Protein AF-A0A2D4P560-F1 (afdb_monomer_lite)

Structure (mmCIF, N/CA/C/O backbone):
data_AF-A0A2D4P560-F1
#
_entry.id   AF-A0A2D4P560-F1
#
loop_
_atom_site.group_PDB
_atom_site.id
_atom_site.type_symbol
_atom_site.label_atom_id
_atom_site.label_alt_id
_atom_site.label_comp_id
_atom_site.label_asym_id
_atom_site.label_entity_id
_atom_site.label_seq_id
_atom_site.pdbx_PDB_ins_code
_atom_site.Cartn_x
_atom_site.Cartn_y
_atom_site.Cartn_z
_atom_site.occupancy
_atom_site.B_iso_or_equiv
_atom_site.auth_seq_id
_atom_site.auth_comp_id
_atom_site.auth_asym_id
_atom_site.auth_atom_id
_atom_site.pdbx_PDB_model_num
ATOM 1 N N . THR A 1 1 ? 5.731 5.284 -19.553 1.00 76.56 1 THR A N 1
ATOM 2 C CA . THR A 1 1 ? 5.640 4.847 -18.148 1.00 76.56 1 THR A CA 1
ATOM 3 C C . THR A 1 1 ? 4.207 4.980 -17.702 1.00 76.56 1 THR A C 1
ATOM 5 O O . THR A 1 1 ? 3.679 6.077 -17.809 1.00 76.56 1 THR A O 1
ATOM 8 N N . SER A 1 2 ? 3.570 3.894 -17.275 1.00 85.94 2 SER A N 1
ATOM 9 C CA . SER A 1 2 ? 2.229 3.926 -16.680 1.00 85.94 2 SER A CA 1
ATOM 10 C C . SER A 1 2 ? 2.323 3.657 -15.180 1.00 85.94 2 SER A C 1
ATOM 12 O O . SER A 1 2 ? 3.269 3.025 -14.708 1.00 85.94 2 SER A O 1
ATOM 14 N N . LYS A 1 3 ? 1.369 4.187 -14.417 1.00 87.62 3 LYS A N 1
ATOM 15 C CA . LYS A 1 3 ? 1.276 4.008 -12.967 1.00 87.62 3 LYS A CA 1
ATOM 16 C C . LYS A 1 3 ? -0.008 3.255 -12.662 1.00 87.62 3 LYS A C 1
ATOM 18 O O . LYS A 1 3 ? -1.050 3.598 -13.215 1.00 87.62 3 LYS A O 1
ATOM 23 N N . LYS A 1 4 ? 0.076 2.247 -11.801 1.00 88.00 4 LYS A N 1
ATOM 24 C CA . LYS A 1 4 ? -1.078 1.510 -11.284 1.00 88.00 4 LYS A CA 1
ATOM 25 C C . LYS A 1 4 ? -1.031 1.476 -9.763 1.00 88.00 4 LYS A C 1
ATOM 27 O O . LYS A 1 4 ? 0.049 1.494 -9.175 1.00 88.00 4 LYS A O 1
ATOM 32 N N . TRP A 1 5 ? -2.202 1.432 -9.147 1.00 90.19 5 TRP A N 1
ATOM 33 C CA . TRP A 1 5 ? -2.339 1.194 -7.717 1.00 90.19 5 TRP A CA 1
ATOM 34 C C . TRP A 1 5 ? -2.552 -0.294 -7.489 1.00 90.19 5 TRP A C 1
ATOM 36 O O . TRP A 1 5 ? -3.380 -0.903 -8.160 1.00 90.19 5 TRP A O 1
ATOM 46 N N . GLU A 1 6 ? -1.793 -0.864 -6.564 1.00 91.06 6 GLU A N 1
ATOM 47 C CA . GLU A 1 6 ? -1.928 -2.255 -6.149 1.00 91.06 6 GLU A CA 1
ATOM 48 C C . GLU A 1 6 ? -2.198 -2.331 -4.651 1.00 91.06 6 GLU A C 1
ATOM 50 O O . GLU A 1 6 ? -1.708 -1.509 -3.870 1.00 91.06 6 GLU A O 1
ATOM 55 N N . LEU A 1 7 ? -2.987 -3.327 -4.260 1.00 93.06 7 LEU A N 1
ATOM 56 C CA . LEU A 1 7 ? -3.237 -3.656 -2.864 1.00 93.06 7 LEU A CA 1
ATOM 57 C C . LEU A 1 7 ? -2.009 -4.351 -2.282 1.00 93.06 7 LEU A C 1
ATOM 59 O O . LEU A 1 7 ? -1.405 -5.214 -2.922 1.00 93.06 7 LEU A O 1
ATOM 63 N N . THR A 1 8 ? -1.639 -3.978 -1.063 1.00 94.19 8 THR A N 1
ATOM 64 C CA . THR A 1 8 ? -0.631 -4.724 -0.306 1.00 94.19 8 THR A CA 1
ATOM 65 C C . THR A 1 8 ? -1.262 -5.972 0.322 1.00 94.19 8 THR A C 1
ATOM 67 O O . THR A 1 8 ? -2.490 -6.054 0.410 1.00 94.19 8 THR A O 1
ATOM 70 N N . PRO A 1 9 ? -0.462 -6.949 0.794 1.00 92.50 9 PRO A N 1
ATOM 71 C CA . PRO A 1 9 ? -1.000 -8.109 1.508 1.00 92.50 9 PRO A CA 1
ATOM 72 C C . PRO A 1 9 ? -1.888 -7.718 2.701 1.00 92.50 9 PRO A C 1
ATOM 74 O O . PRO A 1 9 ? -2.960 -8.283 2.880 1.00 92.50 9 PRO A O 1
ATOM 77 N N . GLU A 1 10 ? -1.487 -6.687 3.448 1.00 91.25 10 GLU A N 1
ATOM 78 C CA . GLU A 1 10 ? -2.264 -6.112 4.556 1.00 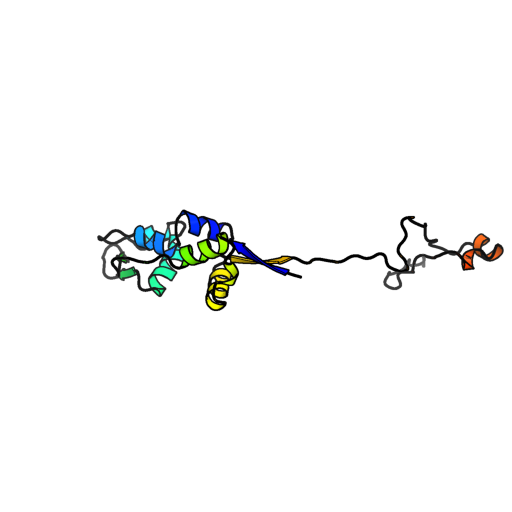91.25 10 GLU A CA 1
ATOM 79 C C . GLU A 1 10 ? -3.569 -5.460 4.064 1.00 91.25 10 GLU A C 1
ATOM 81 O O . GLU A 1 10 ? -4.636 -5.681 4.631 1.00 91.25 10 GLU A O 1
ATOM 86 N N . GLY A 1 11 ? -3.526 -4.708 2.956 1.00 92.38 11 GLY A N 1
ATOM 87 C CA . GLY A 1 11 ? -4.730 -4.147 2.334 1.00 92.38 11 GLY A CA 1
ATOM 88 C C . GLY A 1 11 ? -5.728 -5.222 1.890 1.00 92.38 11 GLY A C 1
ATOM 89 O O . GLY A 1 11 ? -6.935 -5.050 2.055 1.00 92.38 11 GLY A O 1
ATOM 90 N N . GLN A 1 12 ? -5.234 -6.354 1.383 1.00 92.56 12 GLN A N 1
ATOM 91 C CA . GLN A 1 12 ? -6.064 -7.501 1.016 1.00 92.56 12 GLN A CA 1
ATOM 92 C C . GLN A 1 12 ? -6.697 -8.160 2.251 1.00 92.56 12 GLN A C 1
ATOM 94 O O . GLN A 1 12 ? -7.882 -8.487 2.232 1.00 92.56 12 GLN A O 1
ATOM 99 N N . GLU A 1 13 ? -5.946 -8.305 3.344 1.00 92.31 13 GLU A N 1
ATOM 100 C CA . GLU A 1 13 ? -6.466 -8.808 4.620 1.00 92.31 13 GLU A CA 1
ATOM 101 C C . GLU A 1 13 ? -7.601 -7.919 5.152 1.00 92.31 13 GLU A C 1
ATOM 103 O O . GLU A 1 13 ? -8.644 -8.420 5.569 1.00 92.31 13 GLU A O 1
ATOM 108 N N . ILE A 1 14 ? -7.454 -6.593 5.059 1.00 93.25 14 ILE A N 1
ATOM 109 C CA . ILE A 1 14 ? -8.497 -5.638 5.461 1.00 93.25 14 ILE A CA 1
ATOM 110 C C . ILE A 1 14 ? -9.779 -5.793 4.632 1.00 93.25 14 ILE A C 1
ATOM 112 O O . ILE A 1 14 ? -10.876 -5.641 5.168 1.00 93.25 14 ILE A O 1
ATOM 116 N N . ILE A 1 15 ? -9.682 -6.137 3.347 1.00 92.62 15 ILE A N 1
ATOM 117 C CA . ILE A 1 15 ? -10.867 -6.400 2.516 1.00 92.62 15 ILE A CA 1
ATOM 118 C C . ILE A 1 15 ? -11.654 -7.613 3.037 1.00 92.62 15 ILE A C 1
ATOM 120 O O . ILE A 1 15 ? -12.891 -7.584 3.052 1.00 92.62 15 ILE A O 1
ATOM 124 N N . HIS A 1 16 ? -10.959 -8.662 3.479 1.00 89.19 16 HIS A N 1
ATOM 125 C CA . HIS A 1 16 ? -11.583 -9.897 3.953 1.00 89.19 16 HIS A CA 1
ATOM 126 C C . HIS A 1 16 ? -12.088 -9.791 5.396 1.00 89.19 16 HIS A C 1
ATOM 128 O O . HIS A 1 16 ? -13.245 -10.112 5.662 1.00 89.19 16 HIS A O 1
ATOM 134 N N . GLU A 1 17 ? -11.249 -9.308 6.307 1.00 89.31 17 GLU A N 1
ATOM 135 C CA . GLU A 1 17 ? -11.494 -9.338 7.754 1.00 89.31 17 GLU A CA 1
ATOM 136 C C . GLU A 1 17 ? -11.930 -7.979 8.340 1.00 89.31 17 GLU A C 1
ATOM 138 O O . GLU A 1 17 ? -12.264 -7.886 9.520 1.00 89.31 17 GLU A O 1
ATOM 143 N N . GLY A 1 18 ? -11.944 -6.910 7.538 1.00 90.88 18 GLY A N 1
ATOM 144 C CA . GLY A 1 18 ? -12.241 -5.541 7.979 1.00 90.88 18 GLY A CA 1
ATOM 145 C C . GLY A 1 18 ? -11.001 -4.765 8.425 1.00 90.88 18 GLY A C 1
ATOM 146 O O . GLY A 1 18 ? -9.917 -5.331 8.589 1.00 90.88 18 GLY A O 1
ATOM 147 N N . SER A 1 19 ? -11.133 -3.452 8.603 1.00 92.38 19 SER A N 1
ATOM 148 C CA . SER A 1 19 ? -10.025 -2.591 9.034 1.00 92.38 19 SER A CA 1
ATOM 149 C C . SER A 1 19 ? -9.651 -2.810 10.497 1.00 92.38 19 SER A C 1
ATOM 151 O O . SER A 1 19 ? -10.482 -3.187 11.324 1.00 92.38 19 SER A O 1
ATOM 153 N N . HIS A 1 20 ? -8.384 -2.562 10.838 1.00 91.69 20 HIS A N 1
ATOM 154 C CA . HIS A 1 20 ? -7.868 -2.779 12.191 1.00 91.69 20 HIS A CA 1
ATOM 155 C C . HIS A 1 20 ? -8.659 -2.000 13.252 1.00 91.69 20 HIS A C 1
ATOM 157 O O . HIS A 1 20 ? -8.920 -2.530 14.328 1.00 91.69 20 HIS A O 1
ATOM 163 N N . GLU A 1 21 ? -9.079 -0.768 12.951 1.00 91.06 21 GLU A N 1
ATOM 164 C CA . GLU A 1 21 ? -9.925 0.044 13.829 1.00 91.06 21 GLU A CA 1
ATOM 165 C C . GLU A 1 21 ? -11.312 -0.569 14.074 1.00 91.06 21 GLU A C 1
ATOM 167 O O . GLU A 1 21 ? -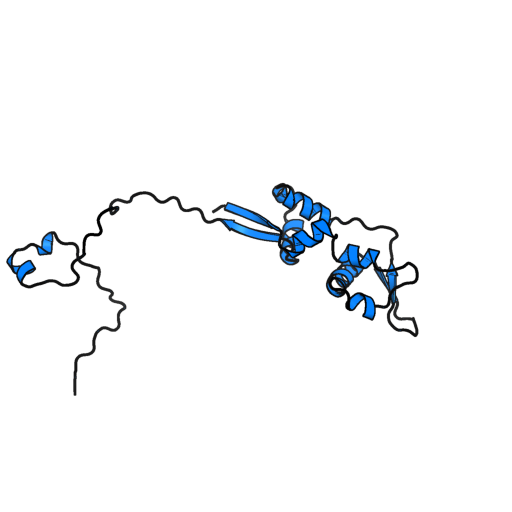11.786 -0.551 15.209 1.00 91.06 21 GLU A O 1
ATOM 172 N N . VAL A 1 22 ? -11.938 -1.155 13.049 1.00 91.94 22 VAL A N 1
ATOM 173 C CA . VAL A 1 22 ? -13.249 -1.812 13.172 1.00 91.94 22 VAL A CA 1
ATOM 174 C C . VAL A 1 22 ? -13.124 -3.161 13.877 1.00 91.94 22 VAL A C 1
ATOM 176 O O . VAL A 1 22 ? -13.943 -3.474 14.738 1.00 91.94 22 VAL A O 1
ATOM 179 N N . ARG A 1 23 ? -12.068 -3.936 13.595 1.00 91.19 23 ARG A N 1
ATOM 180 C CA . ARG A 1 23 ? -11.780 -5.182 14.327 1.00 91.19 23 ARG A CA 1
ATOM 181 C C . ARG A 1 23 ? -11.586 -4.915 15.818 1.00 91.19 23 ARG A C 1
ATOM 183 O O . ARG A 1 23 ? -12.167 -5.612 16.643 1.00 91.19 23 ARG A O 1
ATOM 190 N N . VAL A 1 24 ? -10.822 -3.875 16.159 1.00 91.44 24 VAL A N 1
ATOM 191 C CA . VAL A 1 24 ? -10.642 -3.434 17.548 1.00 91.44 24 VAL A CA 1
ATOM 192 C C . VAL A 1 24 ? -11.970 -3.001 18.164 1.00 91.44 24 VAL A C 1
ATOM 194 O O . VAL A 1 24 ? -12.294 -3.454 19.257 1.00 91.44 24 VAL A O 1
ATOM 197 N N . PHE A 1 25 ? -12.763 -2.184 17.472 1.0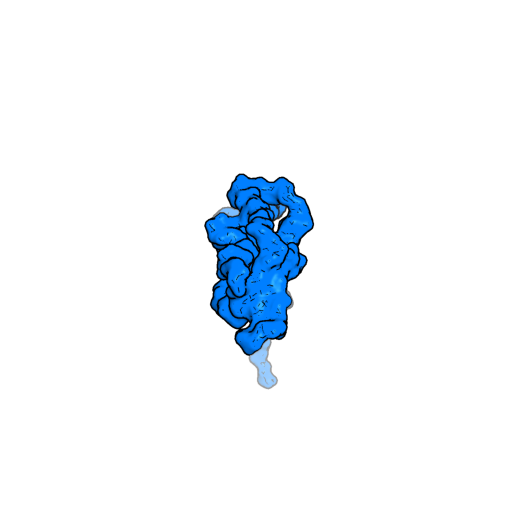0 91.44 25 PHE A N 1
ATOM 198 C CA . PHE A 1 25 ? -14.066 -1.743 17.971 1.00 91.44 25 PHE A CA 1
ATOM 199 C C . PHE A 1 25 ? -15.003 -2.924 18.281 1.00 91.44 25 PHE A C 1
ATOM 201 O O . PHE A 1 25 ? -15.527 -3.013 19.388 1.00 91.44 25 PHE A O 1
ATOM 208 N N . ASN A 1 26 ? -15.122 -3.881 17.356 1.00 89.94 26 ASN A N 1
ATOM 209 C CA . ASN A 1 26 ? -15.964 -5.070 17.517 1.00 89.94 26 ASN A CA 1
ATOM 210 C C . ASN A 1 26 ? -15.458 -6.037 18.601 1.00 89.94 26 ASN A C 1
ATOM 212 O O . ASN A 1 26 ? -16.236 -6.829 19.123 1.00 89.94 26 ASN A O 1
ATOM 216 N N . SER A 1 27 ? -14.163 -5.995 18.932 1.00 88.94 27 SER A N 1
ATOM 217 C CA . SER A 1 27 ? -13.577 -6.837 19.983 1.00 88.94 27 SER A CA 1
ATOM 218 C C . SER A 1 27 ? -13.849 -6.339 21.406 1.00 88.94 27 SER A C 1
ATOM 220 O O . SER A 1 27 ? -13.649 -7.089 22.358 1.00 88.94 27 SER A O 1
ATOM 222 N N . ILE A 1 28 ? -14.288 -5.086 21.571 1.00 89.12 28 ILE A N 1
ATOM 223 C CA . ILE A 1 28 ? -14.544 -4.490 22.886 1.00 89.12 28 ILE A CA 1
ATOM 224 C C . ILE A 1 28 ? -15.978 -4.840 23.310 1.00 89.12 28 ILE A C 1
ATOM 226 O O . ILE A 1 28 ? -16.908 -4.426 22.624 1.00 89.12 28 ILE A O 1
ATOM 230 N N . PRO A 1 29 ? -16.203 -5.559 24.421 1.00 88.25 29 PRO A N 1
ATOM 231 C CA . PRO A 1 29 ? -17.545 -5.816 24.931 1.00 88.25 29 PRO A CA 1
ATOM 232 C C . PRO A 1 29 ? -18.141 -4.558 25.579 1.00 88.25 29 PRO A C 1
ATOM 234 O O . PRO A 1 29 ? -17.426 -3.620 25.938 1.00 88.25 29 PRO A O 1
ATOM 237 N N . SER A 1 30 ? -19.459 -4.551 25.794 1.00 81.62 30 SER A N 1
ATOM 238 C CA . SER A 1 30 ? -20.164 -3.445 26.466 1.00 81.62 30 SER A CA 1
ATOM 239 C C . SER A 1 30 ? -19.658 -3.187 27.893 1.00 81.62 30 SER A C 1
ATOM 241 O O . SER A 1 30 ? -19.717 -2.059 28.373 1.00 81.62 30 SER A O 1
ATOM 243 N N . GLU A 1 31 ? -19.126 -4.220 28.549 1.00 83.44 31 GLU A N 1
ATOM 244 C CA . GLU A 1 31 ? -18.535 -4.170 29.895 1.00 83.44 31 GLU A CA 1
ATOM 245 C C . GLU A 1 31 ? -17.141 -3.513 29.924 1.00 83.44 31 GLU A C 1
ATOM 247 O O . GLU A 1 31 ? -16.619 -3.205 30.994 1.00 83.44 31 GLU A O 1
ATOM 252 N N . GLY A 1 32 ? -16.557 -3.251 28.751 1.00 84.38 32 GLY A N 1
ATOM 253 C CA . GLY A 1 32 ? -15.213 -2.709 28.589 1.00 84.38 32 GLY A CA 1
ATOM 254 C C . GLY A 1 32 ? -14.124 -3.783 28.547 1.00 84.38 32 GLY A C 1
ATOM 255 O O . GLY A 1 32 ? -14.291 -4.900 29.027 1.00 84.38 32 GLY A O 1
ATOM 256 N N . LEU A 1 33 ? -12.985 -3.437 27.943 1.00 89.38 33 LEU A N 1
ATOM 257 C CA . LEU A 1 33 ? -11.825 -4.322 27.777 1.00 89.38 33 LEU A CA 1
ATOM 258 C C . LEU A 1 33 ? -10.575 -3.685 28.384 1.00 89.38 33 LEU A C 1
ATOM 260 O O . LEU A 1 33 ? -10.385 -2.472 28.260 1.00 89.38 33 LEU A O 1
ATOM 264 N N . LEU A 1 34 ? -9.684 -4.469 28.996 1.00 90.88 34 LEU A N 1
ATOM 265 C CA . LEU A 1 34 ? -8.400 -3.930 29.445 1.00 90.88 34 LEU A CA 1
ATOM 266 C C . LEU A 1 34 ? -7.550 -3.479 28.251 1.00 90.88 34 LEU A C 1
ATOM 268 O O . LEU A 1 34 ? -7.404 -4.183 27.249 1.00 90.88 34 LEU A O 1
ATOM 272 N N . GLN A 1 35 ? -6.899 -2.321 28.390 1.00 88.88 35 GLN A N 1
ATOM 273 C CA . GLN A 1 35 ? -5.986 -1.816 27.366 1.00 88.88 35 GLN A CA 1
ATOM 274 C C . GLN A 1 35 ? -4.836 -2.795 27.094 1.00 88.88 35 GLN A C 1
ATOM 276 O O . GLN A 1 35 ? -4.422 -2.945 25.948 1.00 88.88 35 GLN A O 1
ATOM 281 N N . SER A 1 36 ? -4.313 -3.461 28.124 1.00 88.69 36 SER A N 1
ATOM 282 C CA . SER A 1 36 ? -3.234 -4.444 27.983 1.00 88.69 36 SER A CA 1
ATOM 283 C C . SER A 1 36 ? -3.638 -5.618 27.093 1.00 88.69 36 SER A C 1
ATOM 285 O O . SER A 1 36 ? -2.862 -5.989 26.217 1.00 88.69 36 SER A O 1
ATOM 287 N N . GLU A 1 37 ? -4.843 -6.157 27.273 1.00 88.81 37 GLU A N 1
ATOM 288 C CA . GLU A 1 37 ? -5.373 -7.280 26.491 1.00 88.81 37 GLU A CA 1
ATOM 289 C C . GLU A 1 37 ? -5.598 -6.882 25.035 1.00 88.81 37 GLU A C 1
ATOM 291 O O . GLU A 1 37 ? -5.137 -7.571 24.124 1.00 88.81 37 GLU A O 1
ATOM 296 N N . LEU A 1 38 ? -6.202 -5.711 24.807 1.00 87.94 38 LEU A N 1
ATOM 297 C CA . LEU A 1 38 ? -6.398 -5.191 23.457 1.00 87.94 38 LEU A CA 1
ATOM 298 C C . LEU A 1 38 ? -5.062 -5.024 22.718 1.00 87.94 38 LEU A C 1
ATOM 300 O O . LEU A 1 38 ? -4.963 -5.332 21.534 1.00 87.94 38 LEU A O 1
ATOM 304 N N . MET A 1 39 ? -4.015 -4.564 23.408 1.00 88.19 39 MET A N 1
ATOM 305 C CA . MET A 1 39 ? -2.689 -4.329 22.822 1.00 88.19 39 MET A CA 1
ATOM 306 C C . MET A 1 39 ? -1.925 -5.608 22.456 1.00 88.19 39 MET A C 1
ATOM 308 O O . MET A 1 39 ? -0.947 -5.511 21.710 1.00 88.19 39 MET A O 1
ATOM 312 N N . GLN A 1 40 ? -2.341 -6.774 22.966 1.00 88.44 40 GLN A N 1
ATOM 313 C CA . GLN A 1 40 ? -1.782 -8.076 22.581 1.00 88.44 40 GLN A CA 1
ATOM 314 C C . GLN A 1 40 ? -2.368 -8.603 21.268 1.00 88.44 40 GLN A C 1
ATOM 316 O O . GLN A 1 40 ? -1.770 -9.476 20.640 1.00 88.44 40 GLN A O 1
ATOM 321 N N . LEU A 1 41 ? -3.516 -8.077 20.824 1.00 85.81 41 LEU A N 1
ATOM 322 C CA . LEU A 1 41 ? -4.102 -8.479 19.551 1.00 85.81 41 LEU A CA 1
ATOM 323 C C . LEU A 1 41 ? -3.202 -8.043 18.380 1.00 85.81 41 LEU A C 1
ATOM 325 O O . LEU A 1 41 ? -2.640 -6.942 18.424 1.00 85.81 41 LEU A O 1
ATOM 329 N N . PRO A 1 42 ? -3.119 -8.831 17.288 1.00 82.38 42 PRO A N 1
ATOM 330 C CA . PRO A 1 42 ? -2.287 -8.505 16.124 1.00 82.38 42 PRO A CA 1
ATOM 331 C C . PRO A 1 42 ? -2.572 -7.108 15.553 1.00 82.38 42 PRO A C 1
ATOM 333 O O . PRO A 1 42 ? -1.661 -6.358 15.214 1.00 82.38 42 PRO A O 1
ATOM 336 N N . SER A 1 43 ? -3.852 -6.728 15.516 1.00 84.25 43 SER A N 1
ATOM 337 C CA . SER A 1 43 ? -4.332 -5.416 15.063 1.00 84.25 43 SER A CA 1
ATOM 338 C C . SER A 1 43 ? -4.490 -4.387 16.188 1.00 84.25 43 SER A C 1
ATOM 340 O O . SER A 1 43 ? -4.882 -3.250 15.930 1.00 84.25 43 SER A O 1
ATOM 342 N N . GLY A 1 44 ? -4.207 -4.764 17.435 1.00 86.31 44 GLY A N 1
ATOM 343 C CA . GLY A 1 44 ? -4.558 -4.011 18.635 1.00 86.31 44 GLY A CA 1
ATOM 344 C C . GLY A 1 44 ? -3.921 -2.632 18.699 1.00 86.31 44 GLY A C 1
ATOM 345 O O . GLY A 1 44 ? -4.613 -1.629 18.838 1.00 86.31 44 GLY A O 1
ATOM 346 N N . LYS A 1 45 ? -2.597 -2.559 18.524 1.00 88.25 45 LYS A N 1
ATOM 347 C CA . LYS A 1 45 ? -1.852 -1.289 18.591 1.00 88.25 45 LYS A CA 1
ATOM 348 C C . LYS A 1 45 ? -2.280 -0.306 17.502 1.00 88.25 45 LYS A C 1
ATOM 350 O O . LYS A 1 45 ? -2.554 0.857 17.792 1.00 88.25 45 LYS A O 1
ATOM 355 N N . VAL A 1 46 ? -2.343 -0.779 16.257 1.00 89.19 46 VAL A N 1
ATOM 356 C CA . VAL A 1 46 ? -2.673 0.052 15.088 1.00 89.19 46 VAL A CA 1
ATOM 357 C C . VAL A 1 46 ? -4.141 0.478 15.134 1.00 89.19 46 VAL A C 1
ATOM 359 O O . VAL A 1 46 ? -4.448 1.667 15.010 1.00 89.19 46 VAL A O 1
ATOM 362 N N . GLY A 1 47 ? -5.040 -0.477 15.381 1.00 90.31 47 GLY A N 1
ATOM 363 C CA . GLY A 1 47 ? -6.477 -0.244 15.467 1.00 90.31 47 GLY A CA 1
ATOM 364 C C . GLY A 1 47 ? -6.858 0.659 16.637 1.00 90.31 47 GLY A C 1
ATOM 365 O O . GLY A 1 47 ? -7.656 1.572 16.448 1.00 90.31 47 GLY A O 1
ATOM 366 N N . PHE A 1 48 ? -6.232 0.503 17.810 1.00 91.69 48 PHE A N 1
ATOM 367 C CA . PHE A 1 48 ? -6.486 1.356 18.976 1.00 91.69 48 PHE A CA 1
ATOM 368 C C . PHE A 1 48 ? -6.177 2.828 18.696 1.00 91.69 48 PHE A C 1
ATOM 370 O O . PHE A 1 48 ? -7.016 3.695 18.94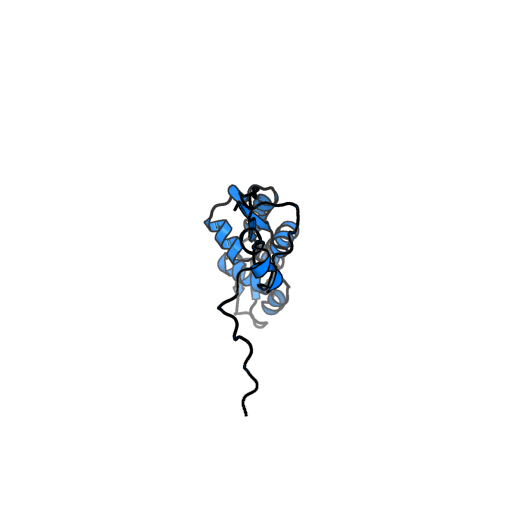3 1.00 91.69 48 PHE A O 1
ATOM 377 N N . SER A 1 49 ? -4.995 3.134 18.148 1.00 90.81 49 SER A N 1
ATOM 378 C CA . SER A 1 49 ? -4.615 4.519 17.849 1.00 90.81 49 SER A CA 1
ATOM 379 C C . SER A 1 49 ? -5.584 5.182 16.869 1.00 90.81 49 SER A C 1
ATOM 381 O O . SER A 1 49 ? -5.919 6.363 17.024 1.00 90.81 49 SER A O 1
ATOM 383 N N . LYS A 1 50 ? -6.066 4.433 15.870 1.00 90.69 50 LYS A N 1
ATOM 384 C CA . LYS A 1 50 ? -6.981 4.970 14.862 1.00 90.69 50 LYS A CA 1
ATOM 385 C C . LYS A 1 50 ? -8.421 5.064 15.369 1.00 90.69 50 LYS A C 1
ATOM 387 O O . LYS A 1 50 ? -9.047 6.101 15.162 1.00 90.69 50 LYS A O 1
ATOM 392 N N . ALA A 1 51 ? -8.905 4.073 16.113 1.00 91.56 51 ALA A N 1
ATOM 393 C CA . ALA A 1 51 ? -10.214 4.113 16.763 1.00 91.56 51 ALA A CA 1
ATOM 394 C C . ALA A 1 51 ? -10.312 5.264 17.784 1.00 91.56 51 ALA A C 1
ATOM 396 O O . ALA A 1 51 ? -11.321 5.968 17.814 1.00 91.56 51 ALA A O 1
ATOM 397 N N . MET A 1 52 ? -9.246 5.533 18.551 1.00 91.75 52 MET A N 1
ATOM 398 C CA . MET A 1 52 ? -9.159 6.714 19.427 1.00 91.75 52 MET A CA 1
ATOM 399 C C . MET A 1 52 ? -9.202 8.023 18.626 1.00 91.75 52 MET A C 1
ATOM 401 O O . MET A 1 52 ? -9.942 8.939 18.979 1.00 91.75 52 MET A O 1
ATOM 405 N N . SER A 1 53 ? -8.444 8.112 17.525 1.00 90.38 53 SER A N 1
ATOM 406 C CA . SER A 1 53 ? -8.418 9.305 16.658 1.00 90.38 53 SER A CA 1
ATOM 407 C C . SER A 1 53 ? -9.780 9.591 16.016 1.00 90.38 53 SER A C 1
ATOM 409 O O . SER A 1 53 ? -10.164 10.749 15.868 1.00 90.38 53 SER A O 1
ATOM 411 N N . ASN A 1 54 ? -10.523 8.534 15.678 1.00 90.12 54 ASN A N 1
ATOM 412 C CA . ASN A 1 54 ? -11.873 8.612 15.126 1.00 90.12 54 ASN A CA 1
ATOM 413 C C . ASN A 1 54 ? -12.960 8.786 16.206 1.00 90.12 54 ASN A C 1
ATOM 415 O O . ASN A 1 54 ? -14.135 8.894 15.866 1.00 90.12 54 ASN A O 1
ATOM 419 N N . LYS A 1 55 ? -12.585 8.827 17.495 1.00 91.88 55 LYS A N 1
ATOM 420 C CA . LYS A 1 55 ? -13.495 8.915 18.654 1.00 91.88 55 LYS A CA 1
ATOM 421 C C . LYS A 1 55 ? -14.507 7.763 18.743 1.00 91.88 55 LYS A C 1
ATOM 423 O O . LYS A 1 55 ? -15.607 7.948 19.251 1.00 91.88 55 LYS A O 1
ATOM 428 N N . TRP A 1 56 ? -14.142 6.579 18.257 1.00 93.06 56 TRP A N 1
ATOM 429 C CA . TRP A 1 56 ? -14.993 5.384 18.330 1.00 93.06 56 TRP A CA 1
ATOM 430 C C . TRP A 1 56 ? -14.898 4.678 19.680 1.00 93.06 56 TRP A C 1
ATOM 432 O O . TRP A 1 56 ? -15.825 3.987 20.092 1.00 93.06 56 TRP A O 1
ATOM 442 N N . ILE A 1 57 ? -13.777 4.863 20.374 1.00 92.12 57 ILE A N 1
ATOM 443 C CA . ILE A 1 57 ? -13.499 4.258 21.674 1.00 92.12 57 ILE A CA 1
ATOM 444 C C . ILE A 1 57 ? -13.069 5.329 22.677 1.00 92.12 57 ILE A C 1
ATOM 446 O O . ILE A 1 57 ? -12.507 6.363 22.306 1.00 92.12 57 ILE A O 1
ATOM 450 N N . ARG A 1 58 ? -13.334 5.070 23.955 1.00 91.56 58 ARG A N 1
ATOM 451 C CA . ARG A 1 58 ? -12.954 5.895 25.104 1.00 91.56 58 ARG A CA 1
ATOM 452 C C . ARG A 1 58 ? -12.036 5.089 26.010 1.00 91.56 58 ARG A C 1
ATOM 454 O O . ARG A 1 58 ? -12.333 3.944 26.322 1.00 91.56 58 ARG A O 1
ATOM 461 N N . LEU A 1 59 ? -10.966 5.720 26.484 1.00 90.56 59 LEU A N 1
ATOM 462 C CA . LEU A 1 59 ? -10.109 5.172 27.530 1.00 90.56 59 LEU A CA 1
ATOM 463 C C . LEU A 1 59 ? -10.535 5.736 28.888 1.00 90.56 59 LEU A C 1
ATOM 465 O O . LEU A 1 59 ? -10.531 6.954 29.075 1.00 90.56 59 LEU A O 1
ATOM 469 N N . ASP A 1 60 ? -10.854 4.857 29.826 1.00 89.31 60 ASP A N 1
ATOM 470 C CA . ASP A 1 60 ? -11.040 5.176 31.233 1.00 89.31 60 ASP A CA 1
ATOM 471 C C . ASP A 1 60 ? -9.819 4.723 32.040 1.00 89.31 60 ASP A C 1
ATOM 473 O O . ASP A 1 60 ? -9.341 3.600 31.896 1.00 89.31 60 ASP A O 1
ATOM 477 N N . LYS A 1 61 ? -9.277 5.619 32.864 1.00 87.19 61 LYS A N 1
ATOM 478 C CA . LYS A 1 61 ? -8.095 5.358 33.704 1.00 87.19 61 LYS A CA 1
ATOM 479 C C . LYS A 1 61 ? -8.455 5.243 35.185 1.00 87.19 61 LYS A C 1
ATOM 481 O O . LYS A 1 61 ? -7.551 5.121 36.005 1.00 87.19 61 LYS A O 1
ATOM 486 N N . SER A 1 62 ? -9.740 5.332 35.525 1.00 76.31 62 SER A N 1
ATOM 487 C CA . SER A 1 62 ? -10.219 5.393 36.906 1.00 76.31 62 SER A CA 1
ATOM 488 C C . SER A 1 62 ? -10.489 4.022 37.535 1.00 76.31 62 SER A C 1
ATOM 490 O O . SER A 1 62 ? -10.795 3.967 38.722 1.00 76.31 62 SER A O 1
ATOM 492 N N . SER A 1 63 ? -10.365 2.927 36.780 1.00 73.88 63 SER A N 1
ATOM 493 C CA . SER A 1 63 ? -10.577 1.566 37.287 1.00 73.88 63 SER A CA 1
ATOM 494 C C . SER A 1 63 ? -9.368 1.035 38.068 1.00 73.88 63 SER A C 1
ATOM 496 O O . SER A 1 63 ? -8.229 1.145 37.615 1.00 73.88 63 SER A O 1
ATOM 498 N N . GLU A 1 64 ? -9.619 0.378 39.208 1.00 72.12 64 GLU A N 1
ATOM 499 C CA . GLU A 1 64 ? -8.585 -0.266 40.045 1.00 72.12 64 GLU A CA 1
ATOM 500 C C . GLU A 1 64 ? -7.788 -1.348 39.294 1.00 72.12 64 GLU A C 1
ATOM 502 O O . GLU A 1 64 ? -6.606 -1.544 39.563 1.00 72.12 64 GLU A O 1
ATOM 507 N N . ASN A 1 65 ? -8.402 -1.995 38.297 1.00 74.75 65 ASN A N 1
ATOM 508 C CA . ASN A 1 65 ? -7.782 -3.041 37.475 1.00 74.75 65 ASN A CA 1
ATOM 509 C C . ASN A 1 65 ? -6.925 -2.499 36.308 1.00 74.75 65 ASN A C 1
ATOM 511 O O . ASN A 1 65 ? -6.460 -3.273 35.471 1.00 74.75 65 ASN A O 1
ATOM 515 N N . GLY A 1 66 ? -6.699 -1.182 36.241 1.00 82.25 66 GLY A N 1
ATOM 516 C CA . GLY A 1 66 ? -5.921 -0.519 35.192 1.00 82.25 66 GLY A CA 1
ATOM 517 C C . GLY A 1 66 ? -6.778 0.110 34.083 1.00 82.25 66 GLY A C 1
ATOM 518 O O . GLY A 1 66 ? -8.006 0.103 34.162 1.00 82.25 66 GLY A O 1
ATOM 519 N N . PRO A 1 67 ? -6.149 0.701 33.045 1.00 88.88 67 PRO A N 1
ATOM 520 C CA . PRO A 1 67 ? -6.868 1.435 32.007 1.00 88.88 67 PRO A CA 1
ATOM 521 C C . PRO A 1 67 ? -7.810 0.525 31.206 1.00 88.88 67 PRO A C 1
ATOM 523 O O . PRO A 1 67 ? -7.364 -0.438 30.575 1.00 88.88 67 PRO A O 1
ATOM 526 N N . GLN A 1 68 ? -9.100 0.857 31.198 1.00 90.00 68 GLN A N 1
ATOM 527 C CA . GLN A 1 68 ? -10.142 0.137 30.468 1.00 90.00 68 GLN A CA 1
ATOM 528 C C . GLN A 1 68 ? -10.624 0.937 29.262 1.00 90.00 68 GLN A C 1
ATOM 530 O O . GLN A 1 68 ? -10.645 2.166 29.264 1.00 90.00 68 GLN A O 1
ATOM 535 N N . ILE A 1 69 ? -11.006 0.231 28.208 1.00 91.19 69 ILE A N 1
ATOM 536 C CA . ILE A 1 69 ? -11.469 0.801 26.953 1.00 91.19 69 ILE A CA 1
ATOM 537 C C . ILE A 1 69 ? -12.940 0.453 26.788 1.00 91.19 69 ILE A C 1
ATOM 539 O O . ILE A 1 69 ? -13.320 -0.709 26.898 1.00 91.19 69 ILE A O 1
ATOM 543 N N . PHE A 1 70 ? -13.741 1.462 26.474 1.00 90.94 70 PHE A N 1
ATOM 544 C CA . PHE A 1 70 ? -15.170 1.344 26.222 1.00 90.94 70 PHE A CA 1
ATOM 545 C C . PHE A 1 70 ? -15.493 1.825 24.811 1.00 90.94 70 PHE A C 1
ATOM 547 O O . PHE A 1 70 ? -14.808 2.698 24.267 1.00 90.94 70 PHE A O 1
ATOM 554 N N . GLN A 1 71 ? -16.556 1.286 24.222 1.00 92.50 71 GLN A N 1
ATOM 555 C CA . GLN A 1 71 ? -17.110 1.830 22.986 1.00 92.50 71 GLN A CA 1
ATOM 556 C C . GLN A 1 71 ? -17.755 3.194 23.274 1.00 92.50 71 GLN A C 1
ATOM 558 O O . GLN A 1 71 ? -18.476 3.355 24.256 1.00 92.50 71 GLN A O 1
ATOM 563 N N . ALA A 1 72 ? -17.470 4.192 22.438 1.00 90.81 72 ALA A N 1
ATOM 564 C CA . ALA A 1 72 ? -18.045 5.536 22.554 1.00 90.81 72 ALA A CA 1
ATOM 565 C C . ALA A 1 72 ? -19.240 5.757 21.609 1.00 90.81 72 ALA A C 1
ATOM 567 O O . ALA A 1 72 ? -19.957 6.746 21.746 1.00 90.81 72 ALA A O 1
ATOM 568 N N . VAL A 1 73 ? -19.430 4.857 20.644 1.00 91.38 73 VAL A N 1
ATOM 569 C CA . VAL A 1 73 ? -20.489 4.882 19.629 1.00 91.38 73 VAL A CA 1
ATOM 570 C C . VAL A 1 73 ? -21.124 3.497 19.531 1.00 91.38 73 VAL A C 1
ATOM 572 O O . VAL A 1 73 ? -20.479 2.517 19.881 1.00 91.38 73 VAL A O 1
ATOM 575 N N . GLU A 1 74 ? -22.367 3.408 19.055 1.00 85.56 74 GLU A N 1
ATOM 576 C CA . GLU A 1 74 ? -23.090 2.129 18.919 1.00 85.56 74 GLU A CA 1
ATOM 577 C C . GLU A 1 74 ? -22.726 1.366 17.639 1.00 85.56 74 GLU A C 1
ATOM 579 O O . GLU A 1 74 ? -22.754 0.139 17.605 1.00 85.56 74 GLU A O 1
ATOM 584 N N . SER A 1 75 ? -22.394 2.085 16.565 1.00 87.31 75 SER A N 1
ATOM 585 C CA . SER A 1 75 ? -22.024 1.488 15.283 1.00 87.31 75 SER A CA 1
ATOM 586 C C . SER A 1 75 ? -20.971 2.324 14.562 1.00 87.31 75 SER A C 1
ATOM 588 O O . SER A 1 75 ? -20.893 3.545 14.721 1.00 87.31 75 SER A O 1
ATOM 590 N N . VAL A 1 76 ? -20.142 1.645 13.770 1.00 91.00 76 VAL A N 1
ATOM 591 C CA . VAL A 1 76 ? -19.080 2.246 12.958 1.00 91.00 76 VAL A CA 1
ATOM 592 C C . VAL A 1 76 ? -19.186 1.740 11.525 1.00 91.00 76 VAL A C 1
ATOM 594 O O . VAL A 1 76 ? -19.542 0.586 11.291 1.00 91.00 76 VAL A O 1
ATOM 597 N N . GLN A 1 77 ? -18.855 2.598 10.561 1.00 89.94 77 GLN A N 1
ATOM 598 C CA . GLN A 1 77 ? -18.795 2.226 9.150 1.00 89.94 77 GLN A CA 1
ATOM 599 C C . GLN A 1 77 ? -17.340 2.047 8.706 1.00 89.94 77 GLN A C 1
ATOM 601 O O . GLN A 1 77 ? -16.503 2.936 8.897 1.00 89.94 77 GLN A O 1
ATOM 606 N N . ASP A 1 78 ? -17.041 0.909 8.076 1.00 91.56 78 ASP A N 1
ATOM 607 C CA . ASP A 1 78 ? -15.696 0.568 7.602 1.00 91.56 78 ASP A CA 1
ATOM 608 C C . ASP A 1 78 ? -15.371 1.217 6.247 1.00 91.56 78 ASP A C 1
ATOM 610 O O . ASP A 1 78 ? -15.218 0.561 5.214 1.00 91.56 78 ASP A O 1
ATOM 614 N N . THR A 1 79 ? -15.243 2.542 6.257 1.00 90.88 79 THR A N 1
ATOM 615 C CA . THR A 1 79 ? -14.925 3.328 5.052 1.00 90.88 79 THR A CA 1
ATOM 616 C C . THR A 1 79 ? -13.576 2.949 4.428 1.00 90.88 79 THR A C 1
ATOM 618 O O . THR A 1 79 ? -13.385 3.101 3.223 1.00 90.88 79 THR A O 1
ATOM 621 N N . VAL A 1 80 ? -12.624 2.440 5.221 1.00 92.00 80 VAL A N 1
ATOM 622 C CA . VAL A 1 80 ? -11.310 1.999 4.726 1.00 92.00 80 VAL A CA 1
ATOM 6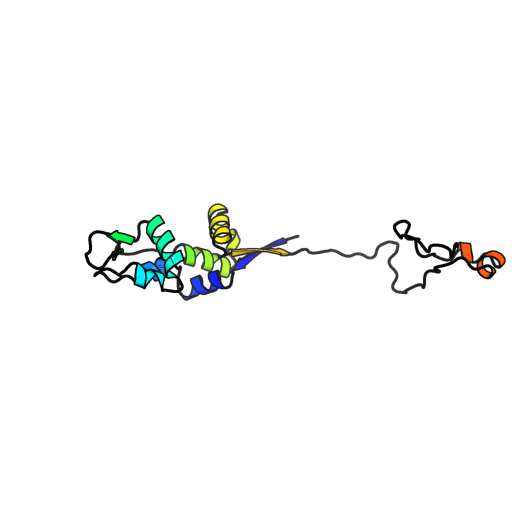23 C C . VAL A 1 80 ? -11.475 0.756 3.861 1.00 92.00 80 VAL A C 1
ATOM 625 O O . VAL A 1 80 ? -10.955 0.714 2.745 1.00 92.00 80 VAL A O 1
ATOM 628 N N . ARG A 1 81 ? -12.234 -0.232 4.343 1.00 92.81 81 ARG A N 1
ATOM 629 C CA . ARG A 1 81 ? -12.542 -1.450 3.591 1.00 92.81 81 ARG A CA 1
ATOM 630 C C . ARG A 1 81 ? -13.295 -1.149 2.299 1.00 92.81 81 ARG A C 1
ATOM 632 O O . ARG A 1 81 ? -12.925 -1.683 1.258 1.00 92.81 81 ARG A O 1
ATOM 639 N N . GLU A 1 82 ? -14.300 -0.276 2.346 1.00 92.25 82 GLU A N 1
ATOM 640 C CA . GLU A 1 82 ? -15.064 0.139 1.159 1.00 92.25 82 GLU A CA 1
ATOM 641 C C . GLU A 1 82 ? -14.154 0.751 0.081 1.00 92.25 82 GLU A C 1
ATOM 643 O O . GLU A 1 82 ? -14.220 0.365 -1.088 1.00 92.25 82 GLU A O 1
ATOM 648 N N . LYS A 1 83 ? -13.234 1.641 0.474 1.00 92.06 83 LYS A N 1
ATOM 649 C CA . LYS A 1 83 ? -12.257 2.244 -0.448 1.00 92.06 83 LYS A CA 1
ATOM 650 C C . LYS A 1 83 ? -11.291 1.208 -1.029 1.00 92.06 83 LYS A C 1
ATOM 652 O O . LYS A 1 83 ? -10.967 1.267 -2.212 1.00 92.06 83 LYS A O 1
ATOM 657 N N . LEU A 1 84 ? -10.831 0.244 -0.230 1.00 92.44 84 LEU A N 1
ATOM 658 C CA . LEU A 1 84 ? -9.944 -0.822 -0.713 1.00 92.44 84 LEU A CA 1
ATOM 659 C C . LEU A 1 84 ? -10.662 -1.789 -1.669 1.00 92.44 84 LEU A C 1
ATOM 661 O O . LEU A 1 84 ? -10.068 -2.203 -2.664 1.00 92.44 84 LEU A O 1
ATOM 665 N N . LEU A 1 85 ? -11.944 -2.082 -1.432 1.00 92.62 85 LEU A N 1
ATOM 666 C CA . LEU A 1 85 ? -12.798 -2.844 -2.352 1.00 92.62 85 LEU A CA 1
ATOM 667 C C . LEU A 1 85 ? -12.936 -2.149 -3.713 1.00 92.62 85 LEU A C 1
ATOM 669 O O . LEU A 1 85 ? -12.800 -2.799 -4.746 1.00 92.62 85 LEU A O 1
ATOM 673 N N . GLN A 1 86 ? -13.123 -0.826 -3.737 1.00 90.88 86 GLN A N 1
ATOM 674 C CA . GLN A 1 86 ? -13.138 -0.063 -4.994 1.00 90.88 86 GLN A CA 1
ATOM 675 C C . GLN A 1 86 ? -11.815 -0.201 -5.760 1.00 90.88 86 GLN A C 1
ATOM 677 O O . GLN A 1 86 ? -11.812 -0.393 -6.977 1.00 90.88 86 GLN A O 1
ATOM 682 N N . VAL A 1 87 ? -10.676 -0.172 -5.059 1.00 90.75 87 VAL A N 1
ATOM 683 C CA . VAL A 1 87 ? -9.366 -0.411 -5.690 1.00 90.75 87 VAL A CA 1
ATOM 684 C C . VAL A 1 87 ? -9.267 -1.830 -6.245 1.00 90.75 87 VAL A C 1
ATOM 686 O O . VAL A 1 87 ? -8.789 -1.996 -7.367 1.00 90.75 87 VAL A O 1
ATOM 689 N N . GLN A 1 88 ? -9.742 -2.837 -5.504 1.00 90.62 88 GLN A N 1
ATOM 690 C CA . GLN A 1 88 ? -9.758 -4.236 -5.947 1.00 90.62 88 GLN A CA 1
ATOM 691 C C . GLN A 1 88 ? -10.576 -4.425 -7.230 1.00 90.62 88 GLN A C 1
ATOM 693 O O . GLN A 1 88 ? -10.159 -5.159 -8.123 1.00 90.62 88 GLN A O 1
ATOM 698 N N . ASN A 1 89 ? -11.693 -3.706 -7.351 1.00 89.75 89 ASN A N 1
ATOM 699 C CA . ASN A 1 89 ? -12.573 -3.732 -8.519 1.00 89.75 89 ASN A CA 1
ATOM 700 C C . ASN A 1 89 ? -12.018 -2.957 -9.731 1.00 89.75 89 ASN A C 1
ATOM 702 O O . ASN A 1 89 ? -12.678 -2.864 -10.762 1.00 89.75 89 ASN A O 1
ATOM 706 N N . GLY A 1 90 ? -10.809 -2.394 -9.635 1.00 86.06 90 GLY A N 1
ATOM 707 C CA . GLY A 1 90 ? -10.193 -1.613 -10.710 1.00 86.06 90 GLY A CA 1
ATOM 708 C C . GLY A 1 90 ? -10.671 -0.160 -10.779 1.00 86.06 90 GLY A C 1
ATOM 709 O O . GLY A 1 90 ? -10.236 0.591 -11.651 1.00 86.06 90 GLY A O 1
ATOM 710 N N . GLU A 1 91 ? -11.486 0.285 -9.824 1.00 88.25 91 GLU A N 1
ATOM 711 C CA . GLU A 1 91 ? -12.007 1.653 -9.722 1.00 88.25 91 GLU A CA 1
ATOM 712 C C . GLU A 1 91 ? -11.070 2.568 -8.922 1.00 88.25 91 GLU A C 1
ATOM 714 O O . GLU A 1 91 ? -11.462 3.617 -8.414 1.00 88.25 91 GLU A O 1
ATOM 719 N N . ALA A 1 92 ? -9.782 2.219 -8.848 1.00 84.69 92 ALA A N 1
ATOM 720 C CA . ALA A 1 92 ? -8.776 3.001 -8.138 1.00 84.69 92 ALA A CA 1
ATOM 721 C C . ALA A 1 92 ? -8.725 4.467 -8.603 1.00 84.69 92 ALA A C 1
ATOM 723 O O . ALA A 1 92 ? -8.347 5.343 -7.834 1.00 84.69 92 ALA A O 1
ATOM 724 N N . ASN A 1 93 ? -9.112 4.773 -9.844 1.00 83.12 93 ASN A N 1
ATOM 725 C CA . ASN A 1 93 ? -9.156 6.146 -10.352 1.00 83.12 93 ASN A CA 1
ATOM 726 C C . ASN A 1 93 ? -10.295 6.989 -9.756 1.00 83.12 93 ASN A C 1
ATOM 728 O O . ASN A 1 93 ? -10.125 8.201 -9.671 1.00 83.12 93 ASN A O 1
ATOM 732 N N . CYS A 1 94 ? -11.380 6.366 -9.291 1.00 84.31 94 CYS A N 1
ATOM 733 C CA . CYS A 1 94 ? -12.538 7.041 -8.698 1.00 84.31 94 CYS A CA 1
ATOM 734 C C . CYS A 1 94 ? -12.261 7.578 -7.285 1.00 84.31 94 CYS A C 1
ATOM 736 O O . CYS A 1 94 ? -12.939 8.493 -6.830 1.00 84.31 94 CYS A O 1
ATOM 738 N N . LEU A 1 95 ? -11.247 7.040 -6.599 1.00 87.94 95 LEU A N 1
ATOM 739 C CA . LEU A 1 95 ? -10.830 7.521 -5.284 1.00 87.94 95 LEU A CA 1
ATOM 740 C C . LEU A 1 95 ? -10.148 8.893 -5.357 1.00 87.94 95 LEU A C 1
ATOM 742 O O . LEU A 1 95 ? -9.279 9.131 -6.207 1.00 87.94 95 LEU A O 1
ATOM 746 N N . GLU A 1 96 ? -10.461 9.755 -4.389 1.00 91.00 96 GLU A N 1
ATOM 747 C CA . GLU A 1 96 ? -9.796 11.045 -4.215 1.00 91.00 96 GLU A CA 1
ATOM 748 C C . GLU A 1 96 ? -8.291 10.885 -3.935 1.00 91.00 96 GLU A C 1
ATOM 750 O O . GLU A 1 96 ? -7.838 9.933 -3.293 1.00 91.00 96 GLU A O 1
ATOM 755 N N . GLU A 1 97 ? -7.481 11.859 -4.359 1.00 88.94 97 GLU A N 1
ATOM 756 C CA . GLU A 1 97 ? -6.036 11.845 -4.086 1.00 88.94 97 GLU A CA 1
ATOM 757 C C . GLU A 1 97 ? -5.711 11.885 -2.588 1.00 88.94 97 GLU A C 1
ATOM 759 O O . GLU A 1 97 ? -4.717 11.299 -2.157 1.00 88.94 97 GLU A O 1
ATOM 764 N N . LYS A 1 98 ? -6.550 12.543 -1.778 1.00 91.31 98 LYS A N 1
ATOM 765 C CA . LYS A 1 98 ? -6.396 12.575 -0.315 1.00 91.31 98 LYS A CA 1
ATOM 766 C C . LYS A 1 98 ? -6.473 11.168 0.275 1.00 91.31 98 LYS A C 1
ATOM 768 O O . LYS A 1 98 ? -5.584 10.781 1.034 1.00 91.31 98 LYS A O 1
ATOM 773 N N . ASP A 1 99 ? -7.467 10.397 -0.152 1.00 90.69 99 ASP A N 1
ATOM 774 C CA . ASP A 1 99 ? -7.685 9.022 0.290 1.00 90.69 99 ASP A CA 1
ATOM 775 C C . ASP A 1 99 ? -6.566 8.092 -0.171 1.00 90.69 99 ASP A C 1
ATOM 777 O O . ASP A 1 99 ? -6.011 7.340 0.630 1.00 90.69 99 ASP A O 1
ATOM 781 N N . LYS A 1 100 ? -6.151 8.196 -1.439 1.00 89.88 100 LYS A N 1
ATOM 782 C CA . LYS A 1 100 ? -5.005 7.439 -1.969 1.00 89.88 100 LYS A CA 1
ATOM 783 C C . LYS A 1 100 ? -3.738 7.699 -1.166 1.00 89.88 100 LYS A C 1
ATOM 785 O O . LYS A 1 100 ? -3.014 6.766 -0.827 1.00 89.88 100 LYS A O 1
ATOM 790 N N . ASN A 1 101 ? -3.472 8.963 -0.842 1.00 91.25 101 ASN A N 1
ATOM 791 C CA . ASN A 1 101 ? -2.297 9.348 -0.071 1.00 91.25 101 ASN A CA 1
ATOM 792 C C . ASN A 1 101 ? -2.365 8.851 1.378 1.00 91.25 101 ASN A C 1
ATOM 794 O O . ASN A 1 101 ? -1.337 8.437 1.916 1.00 91.25 101 ASN A O 1
ATOM 798 N N . GLU A 1 102 ? -3.542 8.854 2.010 1.00 91.25 102 GLU A N 1
ATOM 799 C CA . GLU A 1 102 ? -3.719 8.262 3.339 1.00 91.25 102 GLU A CA 1
ATOM 800 C C . GLU A 1 102 ? -3.494 6.744 3.306 1.00 91.25 102 GLU A C 1
ATOM 802 O O . GLU A 1 102 ? -2.671 6.235 4.069 1.00 91.25 102 GLU A O 1
ATOM 807 N N . LEU A 1 103 ? -4.154 6.027 2.392 1.00 91.75 103 LEU A N 1
ATOM 808 C CA . LEU A 1 103 ? -4.030 4.572 2.249 1.00 91.75 103 LEU A CA 1
ATOM 809 C C . LEU A 1 103 ? -2.595 4.146 1.894 1.00 91.75 103 LEU A C 1
ATOM 811 O O . LEU A 1 103 ? -2.094 3.152 2.422 1.00 91.75 103 LEU A O 1
ATOM 815 N N . LYS A 1 104 ? -1.890 4.937 1.075 1.00 92.06 104 LYS A N 1
ATOM 816 C CA . LYS A 1 104 ? -0.463 4.748 0.769 1.00 92.06 104 LYS A CA 1
ATOM 817 C C . LYS A 1 104 ? 0.421 4.959 1.998 1.00 92.06 104 LYS A C 1
ATOM 819 O O . LYS A 1 104 ? 1.302 4.144 2.259 1.00 92.06 104 LYS A O 1
ATOM 824 N N . LYS A 1 105 ? 0.195 6.020 2.787 1.00 90.50 105 LYS A N 1
ATOM 825 C CA . LYS A 1 105 ? 0.937 6.264 4.044 1.00 90.50 105 LYS A CA 1
ATOM 826 C C . LYS A 1 105 ? 0.721 5.147 5.062 1.00 90.50 105 LYS A C 1
ATOM 828 O O . LYS A 1 105 ? 1.655 4.789 5.773 1.00 90.50 105 LYS A O 1
ATOM 833 N N . ARG A 1 106 ? -0.487 4.580 5.090 1.00 88.88 106 ARG A N 1
ATOM 834 C CA . ARG A 1 106 ? -0.838 3.411 5.902 1.00 88.88 106 ARG A CA 1
ATOM 835 C C . ARG A 1 106 ? -0.304 2.083 5.348 1.00 88.88 106 ARG A C 1
ATOM 837 O O . ARG A 1 106 ? -0.537 1.064 5.973 1.00 88.88 106 ARG A O 1
ATOM 844 N N . LYS A 1 107 ? 0.404 2.079 4.209 1.00 90.50 107 LYS A N 1
ATOM 845 C CA . LYS A 1 107 ? 0.920 0.872 3.533 1.00 90.50 107 LYS A CA 1
ATOM 846 C C . LYS A 1 107 ? -0.164 -0.136 3.123 1.00 90.50 107 LYS A C 1
ATOM 848 O O . LYS A 1 107 ? 0.140 -1.305 2.914 1.00 90.50 107 LYS A O 1
ATOM 853 N N . LEU A 1 108 ? -1.400 0.322 2.931 1.00 92.12 108 LEU A N 1
ATOM 854 C CA . LEU A 1 108 ? -2.512 -0.501 2.434 1.00 92.12 108 LEU A CA 1
ATOM 855 C C . LEU A 1 108 ? -2.556 -0.534 0.899 1.00 92.12 108 LEU A C 1
ATOM 857 O O . LEU A 1 108 ? -3.063 -1.479 0.298 1.00 92.12 108 LEU A O 1
ATOM 861 N N . LEU A 1 109 ? -1.986 0.499 0.270 1.00 92.75 109 LEU A N 1
ATOM 862 C CA . LEU A 1 109 ? -1.816 0.621 -1.174 1.00 92.75 109 LEU A CA 1
ATOM 863 C C . LEU A 1 109 ? -0.358 0.896 -1.537 1.00 92.75 109 LEU A C 1
ATOM 865 O O . LEU A 1 109 ? 0.337 1.658 -0.859 1.00 92.75 109 LEU A O 1
ATOM 869 N N . ALA A 1 110 ? 0.073 0.340 -2.664 1.00 91.69 110 ALA A N 1
ATOM 870 C CA . ALA A 1 110 ? 1.358 0.608 -3.287 1.00 91.69 110 ALA A CA 1
ATOM 871 C C . ALA A 1 110 ? 1.165 1.188 -4.696 1.00 91.69 110 ALA A C 1
ATOM 873 O O . ALA A 1 110 ? 0.297 0.763 -5.455 1.00 91.69 110 ALA A O 1
ATOM 874 N N . GLU A 1 111 ? 1.991 2.171 -5.055 1.00 90.88 111 GLU A N 1
ATOM 875 C CA . GLU A 1 111 ? 2.014 2.741 -6.404 1.00 90.88 111 GLU A CA 1
ATOM 876 C C . GLU A 1 111 ? 3.086 2.023 -7.225 1.00 90.88 111 GLU A C 1
ATOM 878 O O . GLU A 1 111 ? 4.284 2.201 -6.993 1.00 90.88 111 GLU A O 1
ATOM 883 N N . VAL A 1 112 ? 2.665 1.215 -8.194 1.00 89.19 112 VAL A N 1
ATOM 884 C CA . VAL A 1 112 ? 3.569 0.459 -9.059 1.00 89.19 112 VAL A CA 1
ATOM 885 C C . VAL A 1 112 ? 3.746 1.182 -10.384 1.00 89.19 112 VAL A C 1
ATOM 887 O O . VAL A 1 112 ? 2.797 1.462 -11.118 1.00 89.19 112 VAL A O 1
ATOM 890 N N . THR A 1 113 ? 5.003 1.490 -10.695 1.00 90.94 113 THR A N 1
ATOM 891 C CA . THR A 1 113 ? 5.390 2.185 -11.923 1.00 90.94 113 THR A CA 1
ATOM 892 C C . THR A 1 113 ? 5.850 1.174 -12.968 1.00 90.94 113 THR A C 1
ATOM 894 O O . THR A 1 113 ? 6.923 0.587 -12.843 1.00 90.94 113 THR A O 1
ATOM 897 N N . ILE A 1 114 ? 5.066 1.002 -14.030 1.00 89.31 114 ILE A N 1
ATOM 898 C CA . ILE A 1 114 ? 5.410 0.148 -15.167 1.00 89.31 114 ILE A CA 1
ATOM 899 C C . ILE A 1 114 ? 6.191 0.984 -16.188 1.00 89.31 114 ILE A C 1
ATOM 901 O O . ILE A 1 114 ? 5.673 1.922 -16.809 1.00 89.31 114 ILE A O 1
ATOM 905 N N . LYS A 1 115 ? 7.469 0.644 -16.374 1.00 90.62 115 LYS A N 1
ATOM 906 C CA . LYS A 1 115 ? 8.330 1.248 -17.397 1.00 90.62 115 LYS A CA 1
ATOM 907 C C . LYS A 1 115 ? 8.258 0.423 -18.680 1.00 90.62 115 LYS A C 1
ATOM 909 O O . LYS A 1 115 ? 8.811 -0.666 -18.758 1.00 90.62 115 LYS A O 1
ATOM 914 N N . THR A 1 116 ? 7.582 0.965 -19.685 1.00 90.69 116 THR A N 1
ATOM 915 C CA . THR A 1 116 ? 7.503 0.372 -21.025 1.00 90.69 116 THR A CA 1
ATOM 916 C C . THR A 1 116 ? 8.516 1.044 -21.941 1.00 90.69 116 THR A C 1
ATOM 918 O O . THR A 1 116 ? 8.522 2.273 -22.046 1.00 90.69 116 THR A O 1
ATOM 921 N N . TYR A 1 117 ? 9.335 0.243 -22.621 1.00 90.62 117 TYR A N 1
ATOM 922 C CA . TYR A 1 117 ? 10.296 0.708 -23.616 1.00 90.62 117 TYR A CA 1
ATOM 923 C C . TYR A 1 117 ? 9.864 0.259 -25.007 1.00 90.62 117 TYR A C 1
ATOM 925 O O . TYR A 1 117 ? 9.561 -0.911 -25.227 1.00 90.62 117 TYR A O 1
ATOM 933 N N . TRP A 1 118 ? 9.870 1.194 -25.952 1.00 89.12 118 TRP A N 1
ATOM 934 C CA . TRP A 1 118 ? 9.627 0.910 -27.361 1.00 89.12 118 TRP A CA 1
ATOM 935 C C . TRP A 1 118 ? 10.970 0.802 -28.069 1.00 89.12 118 TRP A C 1
ATOM 937 O O . TRP A 1 118 ? 11.587 1.813 -28.401 1.00 89.12 118 TRP A O 1
ATOM 947 N N . VAL A 1 119 ? 11.445 -0.425 -28.265 1.00 90.62 119 VAL A N 1
ATOM 948 C CA . VAL A 1 119 ? 12.736 -0.675 -28.912 1.00 90.62 119 VAL A CA 1
ATOM 949 C C . VAL A 1 119 ? 12.535 -0.775 -30.422 1.00 90.62 119 VAL A C 1
ATOM 951 O O . VAL A 1 119 ? 11.685 -1.525 -30.898 1.00 90.62 119 VAL A O 1
ATOM 954 N N . LYS A 1 120 ? 13.328 -0.017 -31.183 1.00 90.69 120 LYS A N 1
ATOM 955 C CA . LYS A 1 120 ? 13.365 -0.062 -32.650 1.00 90.69 120 LYS A CA 1
ATOM 956 C C . LYS A 1 120 ? 14.783 -0.364 -33.116 1.00 90.69 120 LYS A C 1
ATOM 958 O O . LYS A 1 120 ? 15.751 -0.007 -32.448 1.00 90.69 120 LYS A O 1
ATOM 963 N N . LYS A 1 121 ? 14.902 -1.005 -34.280 1.00 92.31 121 LYS A N 1
ATOM 964 C CA . LYS A 1 121 ? 16.192 -1.207 -34.947 1.00 92.31 121 LYS A CA 1
ATOM 965 C C . LYS A 1 121 ? 16.780 0.166 -35.294 1.00 92.31 121 LYS A C 1
ATOM 967 O O . LYS A 1 121 ? 16.168 0.913 -36.053 1.00 92.31 121 LYS A O 1
ATOM 972 N N . GLY A 1 122 ? 17.920 0.509 -34.700 1.00 85.50 122 GLY A N 1
ATOM 973 C CA . GLY A 1 122 ? 18.689 1.704 -35.054 1.00 85.50 122 GLY A CA 1
ATOM 974 C C . GLY A 1 122 ? 19.559 1.478 -36.293 1.00 85.50 122 GLY A C 1
ATOM 975 O O . GLY A 1 122 ? 19.650 0.362 -36.798 1.00 85.50 122 GLY A O 1
ATOM 976 N N . SER A 1 123 ? 20.257 2.516 -36.752 1.00 85.25 123 SER A N 1
ATOM 977 C CA . SER A 1 123 ? 21.191 2.431 -37.891 1.00 85.25 123 SER A CA 1
ATOM 978 C C . SER A 1 123 ? 22.335 1.430 -37.675 1.00 85.25 123 SER A C 1
ATOM 980 O O . SER A 1 123 ? 22.830 0.844 -38.630 1.00 85.25 123 SER A O 1
ATOM 982 N N . ALA A 1 124 ? 22.726 1.200 -36.420 1.00 76.62 124 ALA A N 1
ATOM 983 C CA . ALA A 1 124 ? 23.731 0.212 -36.028 1.00 76.62 124 ALA A CA 1
ATOM 984 C C . ALA A 1 124 ? 23.138 -1.163 -35.657 1.00 76.62 124 ALA A C 1
ATOM 986 O O . ALA A 1 124 ? 23.849 -2.010 -35.118 1.00 76.62 124 ALA A O 1
ATOM 987 N N . PHE A 1 125 ? 21.841 -1.396 -35.892 1.00 80.75 125 PHE A N 1
ATOM 988 C CA . PHE A 1 125 ? 21.224 -2.685 -35.597 1.00 80.75 125 PHE A CA 1
ATOM 989 C C . PHE A 1 125 ? 21.795 -3.766 -36.515 1.00 80.75 125 PHE A C 1
ATOM 991 O O . PHE A 1 125 ? 21.660 -3.702 -37.734 1.00 80.75 125 PHE A O 1
ATOM 998 N N . THR A 1 126 ? 22.379 -4.792 -35.910 1.00 79.62 126 THR A N 1
ATOM 999 C CA . THR A 1 126 ? 22.886 -5.969 -36.609 1.00 79.62 126 THR A CA 1
ATOM 1000 C C . THR A 1 126 ? 22.422 -7.232 -35.890 1.00 79.62 126 THR A C 1
ATOM 1002 O O . THR A 1 126 ? 22.281 -7.244 -34.669 1.00 79.62 126 THR A O 1
ATOM 1005 N N . THR A 1 127 ? 22.148 -8.291 -36.650 1.00 81.56 127 THR A N 1
ATOM 1006 C CA . THR A 1 127 ? 21.827 -9.632 -36.125 1.00 81.56 127 THR A CA 1
ATOM 1007 C C . THR A 1 127 ? 23.059 -10.531 -36.054 1.00 81.56 127 THR A C 1
ATOM 1009 O O . THR A 1 127 ? 23.000 -11.617 -35.486 1.00 81.56 127 THR A O 1
ATOM 1012 N N . THR A 1 128 ? 24.183 -10.069 -36.601 1.00 77.19 128 THR A N 1
ATOM 1013 C CA . THR A 1 128 ? 25.471 -10.751 -36.569 1.00 77.19 128 THR A CA 1
ATOM 1014 C C . THR A 1 128 ? 26.378 -10.076 -35.547 1.00 77.19 128 THR A C 1
ATOM 1016 O O . THR A 1 128 ? 26.588 -8.860 -35.578 1.00 77.19 128 THR A O 1
ATOM 1019 N N . ILE A 1 129 ? 26.925 -10.869 -34.625 1.00 66.00 129 ILE A N 1
ATOM 1020 C CA . ILE A 1 129 ? 27.968 -10.416 -33.703 1.00 66.00 129 ILE A CA 1
ATOM 1021 C C . ILE A 1 129 ? 29.265 -10.369 -34.511 1.00 66.00 129 ILE A C 1
ATOM 1023 O O . ILE A 1 129 ? 29.952 -11.375 -34.664 1.00 66.00 129 ILE A O 1
ATOM 1027 N N . ALA A 1 130 ? 29.573 -9.210 -35.091 1.00 67.69 130 ALA A N 1
ATOM 1028 C CA . ALA A 1 130 ? 30.884 -8.983 -35.680 1.00 67.69 130 ALA A CA 1
ATOM 1029 C C . ALA A 1 130 ? 31.901 -8.873 -34.539 1.00 67.69 130 ALA A C 1
ATOM 1031 O O . ALA A 1 130 ? 31.757 -8.015 -33.663 1.00 67.69 130 ALA A O 1
ATOM 1032 N N . LYS A 1 131 ? 32.910 -9.748 -34.532 1.00 68.50 131 LYS A N 1
ATOM 1033 C CA . LYS A 1 131 ? 34.051 -9.618 -33.626 1.00 68.50 131 LYS A CA 1
ATOM 1034 C C . LYS A 1 131 ? 34.743 -8.301 -33.975 1.00 68.50 131 LYS A C 1
ATOM 1036 O O . LYS A 1 131 ? 35.285 -8.159 -35.064 1.00 68.50 131 LYS A O 1
ATOM 1041 N N . GLN A 1 132 ? 34.624 -7.316 -33.094 1.00 74.56 132 GLN A N 1
ATOM 1042 C CA . GLN A 1 132 ? 35.387 -6.085 -33.225 1.00 74.56 132 GLN A CA 1
ATOM 1043 C C . GLN A 1 132 ? 36.837 -6.404 -32.887 1.00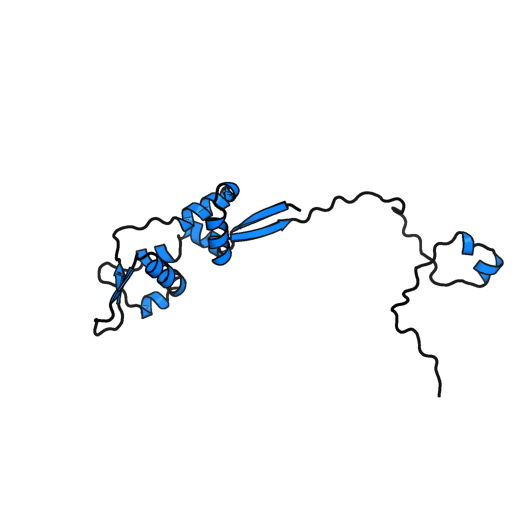 74.56 132 GLN A C 1
ATOM 1045 O O . GLN A 1 132 ? 37.095 -7.064 -31.876 1.00 74.56 132 GLN A O 1
ATOM 1050 N N . GLU A 1 133 ? 37.760 -5.951 -33.725 1.00 78.25 133 GLU A N 1
ATOM 1051 C CA . GLU A 1 133 ? 39.182 -6.119 -33.448 1.00 78.25 133 GLU A CA 1
ATOM 1052 C C . GLU A 1 133 ? 39.554 -5.266 -32.231 1.00 78.25 133 GLU A C 1
ATOM 1054 O O . GLU A 1 133 ? 39.095 -4.128 -32.079 1.00 78.25 133 GLU A O 1
ATOM 1059 N N . THR A 1 134 ? 40.314 -5.843 -31.304 1.00 76.56 134 THR A N 1
ATOM 1060 C CA . THR A 1 134 ? 40.739 -5.147 -30.080 1.00 76.56 134 THR A CA 1
ATOM 1061 C C . THR A 1 134 ? 42.014 -4.358 -30.301 1.00 76.56 134 THR A C 1
ATOM 1063 O O . THR A 1 134 ? 42.163 -3.288 -29.721 1.00 76.56 134 THR A O 1
ATOM 1066 N N . ASP A 1 135 ? 42.883 -4.857 -31.178 1.00 81.06 135 ASP A N 1
ATOM 1067 C CA . ASP A 1 135 ? 44.234 -4.356 -31.361 1.00 81.06 135 ASP A CA 1
ATOM 1068 C C . ASP A 1 135 ? 44.572 -4.243 -32.844 1.00 81.06 135 ASP A C 1
ATOM 1070 O O . ASP A 1 135 ? 44.131 -5.037 -33.679 1.00 81.06 135 ASP A O 1
ATOM 1074 N N . LEU A 1 136 ? 45.372 -3.232 -33.171 1.00 85.50 136 LEU A N 1
ATOM 1075 C CA . LEU A 1 136 ? 45.900 -3.046 -34.513 1.00 85.50 136 LEU A CA 1
ATOM 1076 C C . LEU A 1 136 ? 47.099 -3.980 -34.712 1.00 85.50 136 LEU A C 1
ATOM 1078 O O . LEU A 1 136 ? 48.096 -3.866 -34.002 1.00 85.50 136 LEU A O 1
ATOM 1082 N N . THR A 1 137 ? 47.020 -4.882 -35.691 1.00 85.56 137 THR A N 1
ATOM 1083 C CA . THR A 1 137 ? 48.113 -5.819 -36.001 1.00 85.56 137 THR A CA 1
ATOM 1084 C C . THR A 1 137 ? 48.996 -5.316 -37.155 1.00 85.56 137 THR A C 1
ATOM 1086 O O . THR A 1 137 ? 48.507 -4.596 -38.036 1.00 85.56 137 THR A O 1
ATOM 1089 N N . PRO A 1 138 ? 50.292 -5.683 -37.203 1.00 86.69 138 PRO A N 1
ATOM 1090 C CA . PRO A 1 138 ? 51.189 -5.322 -38.306 1.00 86.69 138 PRO A CA 1
ATOM 1091 C C . PRO A 1 138 ? 50.684 -5.781 -39.681 1.00 86.69 138 PRO A C 1
ATOM 1093 O O . PRO A 1 138 ? 50.824 -5.062 -40.671 1.00 86.69 138 PRO A O 1
ATOM 1096 N N . GLU A 1 139 ? 50.036 -6.943 -39.747 1.00 85.50 139 GLU A N 1
ATOM 1097 C CA . GLU A 1 139 ? 49.453 -7.510 -40.964 1.00 85.50 139 GLU A CA 1
ATOM 1098 C C . GLU A 1 139 ? 48.272 -6.670 -41.459 1.00 85.50 139 GLU A C 1
ATOM 1100 O O . GLU A 1 139 ? 48.119 -6.450 -42.666 1.00 85.50 139 GLU A O 1
ATOM 1105 N N . MET A 1 140 ? 47.454 -6.143 -40.539 1.00 87.38 140 MET A N 1
ATOM 1106 C CA . MET A 1 140 ? 46.374 -5.219 -40.887 1.00 87.38 140 MET A CA 1
ATOM 1107 C C . MET A 1 140 ? 46.930 -3.922 -41.473 1.00 87.38 140 MET A C 1
ATOM 1109 O O . MET A 1 140 ? 46.396 -3.434 -42.468 1.00 87.38 140 MET A O 1
ATOM 1113 N N . ILE A 1 141 ? 48.021 -3.390 -40.909 1.00 87.38 141 ILE A N 1
ATOM 1114 C CA . ILE A 1 141 ? 48.704 -2.189 -41.416 1.00 87.38 141 ILE A CA 1
ATOM 1115 C C . ILE A 1 141 ? 49.263 -2.439 -42.821 1.00 87.38 141 ILE A C 1
ATOM 1117 O O . ILE A 1 141 ? 49.016 -1.636 -43.721 1.00 87.38 141 ILE A O 1
ATOM 1121 N N . ALA A 1 142 ? 49.962 -3.560 -43.017 1.00 88.19 142 ALA A N 1
ATOM 1122 C CA . ALA A 1 142 ? 50.581 -3.922 -44.291 1.00 88.19 142 ALA A CA 1
ATOM 1123 C C . ALA A 1 142 ? 49.552 -4.180 -45.405 1.00 88.19 142 ALA A C 1
ATOM 1125 O O . ALA A 1 142 ? 49.774 -3.800 -46.552 1.00 88.19 142 ALA A O 1
ATOM 1126 N N . SER A 1 143 ? 48.415 -4.797 -45.069 1.00 87.38 143 SER A N 1
ATOM 1127 C CA . SER A 1 143 ? 47.325 -5.086 -46.015 1.00 87.38 143 SER A CA 1
ATOM 1128 C C . SER A 1 143 ? 46.347 -3.922 -46.221 1.00 87.38 143 SER A C 1
ATOM 1130 O O . SER A 1 143 ? 45.544 -3.957 -47.148 1.00 87.38 143 SER A O 1
ATOM 1132 N N . GLY A 1 144 ? 46.373 -2.903 -45.356 1.00 85.94 144 GLY A N 1
ATOM 1133 C CA . GLY A 1 144 ? 45.427 -1.781 -45.371 1.00 85.94 144 GLY A CA 1
ATOM 1134 C C . GLY A 1 144 ? 44.025 -2.103 -44.832 1.00 85.94 144 GLY A C 1
ATOM 1135 O O . GLY A 1 144 ? 43.195 -1.198 -44.742 1.00 85.94 144 GLY A O 1
ATOM 1136 N N . SER A 1 145 ? 43.771 -3.348 -44.418 1.00 84.19 145 SER A N 1
ATOM 1137 C CA . SER A 1 145 ? 42.465 -3.832 -43.933 1.00 84.19 145 SER A CA 1
ATOM 1138 C C . SER A 1 145 ? 41.967 -3.141 -42.657 1.00 84.19 145 SER A C 1
ATOM 1140 O O . SER A 1 145 ? 40.766 -3.115 -42.401 1.00 84.19 145 SER A O 1
ATOM 1142 N N . TRP A 1 146 ? 42.856 -2.503 -41.886 1.00 83.25 146 TRP A N 1
ATOM 1143 C CA . TRP A 1 146 ? 42.487 -1.719 -40.699 1.00 83.25 146 TRP A CA 1
ATOM 1144 C C . TRP A 1 146 ? 41.514 -0.566 -40.990 1.00 83.25 146 TRP A C 1
ATOM 1146 O O . TRP A 1 146 ? 40.838 -0.099 -40.080 1.00 83.25 146 TRP A O 1
ATOM 1156 N N . ARG A 1 147 ? 41.435 -0.088 -42.239 1.00 81.50 147 ARG A N 1
ATOM 1157 C CA . ARG A 1 147 ? 40.557 1.031 -42.620 1.00 81.50 147 ARG A CA 1
ATOM 1158 C C . ARG A 1 147 ? 39.077 0.651 -42.623 1.00 81.50 147 ARG A C 1
ATOM 1160 O O . ARG A 1 147 ? 38.238 1.503 -42.345 1.00 81.50 147 ARG A O 1
ATOM 1167 N N . ASP A 1 148 ? 38.778 -0.614 -42.913 1.00 80.88 148 ASP A N 1
ATOM 1168 C CA . ASP A 1 148 ? 37.413 -1.122 -43.085 1.00 80.88 148 ASP A CA 1
ATOM 1169 C C . ASP A 1 148 ? 36.918 -1.927 -41.866 1.00 80.88 148 ASP A C 1
ATOM 1171 O O . ASP A 1 148 ? 35.728 -2.236 -41.749 1.00 80.88 148 ASP A O 1
ATOM 1175 N N . LEU A 1 149 ? 37.819 -2.257 -40.932 1.00 79.38 149 LEU A N 1
ATOM 1176 C CA . LEU A 1 149 ? 37.511 -2.991 -39.704 1.00 79.38 149 LEU A CA 1
ATOM 1177 C C . LEU A 1 149 ? 36.989 -2.062 -38.599 1.00 79.38 149 LEU A C 1
ATOM 1179 O O . LEU A 1 149 ? 37.437 -0.930 -38.422 1.00 79.38 149 LEU A O 1
ATOM 1183 N N . LYS A 1 150 ? 36.029 -2.560 -37.811 1.00 79.56 150 LYS A N 1
ATOM 1184 C CA . LYS A 1 150 ? 35.506 -1.852 -36.635 1.00 79.56 150 LYS A CA 1
ATOM 1185 C C . LYS A 1 150 ? 36.268 -2.287 -35.389 1.00 79.56 150 LYS A C 1
ATOM 1187 O O . LYS A 1 150 ? 36.152 -3.441 -34.979 1.00 79.56 150 LYS A O 1
ATOM 1192 N N . PHE A 1 151 ? 36.975 -1.348 -34.769 1.00 80.00 151 PHE A N 1
ATOM 1193 C CA . PHE A 1 151 ? 37.685 -1.578 -33.514 1.00 80.00 151 PHE A CA 1
ATOM 1194 C C . PHE A 1 151 ? 36.780 -1.363 -32.306 1.00 80.00 151 PHE A C 1
ATOM 1196 O O . PHE A 1 151 ? 35.879 -0.515 -32.318 1.00 80.00 151 PHE A O 1
ATOM 1203 N N . LYS A 1 152 ? 37.031 -2.128 -31.245 1.00 82.38 152 LYS A N 1
ATOM 1204 C CA . LYS A 1 152 ? 36.388 -1.902 -29.952 1.00 82.38 152 LYS A CA 1
ATOM 1205 C C . LYS A 1 152 ? 36.885 -0.571 -29.380 1.00 82.38 152 LYS A C 1
ATOM 1207 O O . LYS A 1 152 ? 38.084 -0.315 -29.357 1.00 82.38 152 LYS A O 1
ATOM 1212 N N . SER A 1 153 ? 35.974 0.279 -28.907 1.00 81.06 153 SER A N 1
ATOM 1213 C CA . SER A 1 153 ? 36.359 1.549 -28.282 1.00 81.06 153 SER A CA 1
ATOM 1214 C C . SER A 1 153 ? 37.220 1.304 -27.042 1.00 81.06 153 SER A C 1
ATOM 1216 O O . SER A 1 153 ? 36.870 0.483 -26.189 1.00 81.06 153 SER A O 1
ATOM 1218 N N . TYR A 1 154 ? 38.336 2.023 -26.948 1.00 81.31 154 TYR A N 1
ATOM 1219 C CA . TYR A 1 154 ? 39.242 1.935 -25.810 1.00 81.31 154 TYR A CA 1
ATOM 1220 C C . TYR A 1 154 ? 38.611 2.575 -24.568 1.00 81.31 154 TYR A C 1
ATOM 1222 O O . TYR A 1 154 ? 38.051 3.671 -24.642 1.00 81.31 154 TYR A O 1
ATOM 1230 N N . ASN A 1 155 ? 38.698 1.894 -23.423 1.00 85.75 155 ASN A N 1
ATOM 1231 C CA . ASN A 1 155 ? 38.228 2.440 -22.155 1.00 85.75 155 ASN A CA 1
ATOM 1232 C C . ASN A 1 155 ? 39.316 3.322 -21.524 1.00 85.75 155 ASN A C 1
ATOM 1234 O O . ASN A 1 155 ? 40.198 2.820 -20.831 1.00 85.75 155 ASN A O 1
ATOM 1238 N N . PHE A 1 156 ? 39.231 4.635 -21.743 1.00 83.50 156 PHE A N 1
ATOM 1239 C CA . PHE A 1 156 ? 40.163 5.616 -21.174 1.00 83.50 156 PHE A CA 1
ATOM 1240 C C . PHE A 1 156 ? 40.036 5.795 -19.651 1.00 83.50 156 PHE A C 1
ATOM 1242 O O . PHE A 1 156 ? 40.909 6.409 -19.049 1.00 83.50 156 PHE A O 1
ATOM 1249 N N . GLU A 1 157 ? 38.991 5.253 -19.018 1.00 85.50 157 GLU A N 1
ATOM 1250 C CA . GLU A 1 157 ? 38.816 5.288 -17.557 1.00 85.50 157 GLU A CA 1
ATOM 1251 C C . GLU A 1 157 ? 39.544 4.134 -16.841 1.00 85.50 157 GLU A C 1
ATOM 1253 O O . GLU A 1 157 ? 39.514 4.038 -15.614 1.00 85.50 157 GLU A O 1
ATOM 1258 N N . ALA A 1 158 ? 40.190 3.227 -17.581 1.00 85.88 158 ALA A N 1
ATOM 1259 C CA . ALA A 1 158 ? 40.945 2.124 -16.998 1.00 85.88 158 ALA A CA 1
ATOM 1260 C C . ALA A 1 158 ? 42.307 2.590 -16.448 1.00 85.88 158 ALA A C 1
ATOM 1262 O O . ALA A 1 158 ? 42.992 3.403 -17.061 1.00 85.88 158 ALA A O 1
ATOM 1263 N N . LEU A 1 159 ? 42.746 1.998 -15.331 1.00 83.75 159 LEU A N 1
ATOM 1264 C CA . LEU A 1 159 ? 44.026 2.313 -14.669 1.00 83.75 159 LEU A CA 1
ATOM 1265 C C . LEU A 1 159 ? 45.280 1.906 -15.475 1.00 83.75 159 LEU A C 1
ATOM 1267 O O . LEU A 1 159 ? 46.391 2.268 -15.096 1.00 83.75 159 LEU A O 1
ATOM 1271 N N . GLY A 1 160 ? 45.117 1.182 -16.587 1.00 85.88 160 GLY A N 1
ATOM 1272 C CA . GLY A 1 160 ? 46.220 0.700 -17.420 1.00 85.88 160 GLY A CA 1
ATOM 1273 C C . GLY A 1 160 ? 47.031 -0.429 -16.773 1.00 85.88 160 GLY A C 1
ATOM 1274 O O . GLY A 1 160 ? 46.677 -0.954 -15.719 1.00 85.88 160 GLY A O 1
ATOM 1275 N N . ILE A 1 161 ? 48.115 -0.826 -17.439 1.00 85.75 161 ILE A N 1
ATOM 1276 C CA . ILE A 1 161 ? 49.078 -1.818 -16.943 1.00 85.75 161 ILE A CA 1
ATOM 1277 C C . ILE A 1 161 ? 50.357 -1.058 -16.587 1.00 85.75 161 ILE A C 1
ATOM 1279 O O . ILE A 1 161 ? 50.912 -0.370 -17.444 1.00 85.75 161 ILE A O 1
ATOM 1283 N N . MET A 1 162 ? 50.811 -1.153 -15.334 1.00 87.56 162 MET A N 1
ATOM 1284 C CA . MET A 1 162 ? 52.086 -0.555 -14.927 1.00 87.56 162 MET A CA 1
ATOM 1285 C C . MET A 1 162 ? 53.250 -1.384 -15.491 1.00 87.56 162 MET A C 1
ATOM 1287 O O . MET A 1 162 ? 53.207 -2.611 -15.390 1.00 87.56 162 MET A O 1
ATOM 1291 N N . PRO A 1 163 ? 54.278 -0.753 -16.085 1.00 86.62 163 PRO A N 1
ATOM 1292 C CA . PRO A 1 163 ? 55.464 -1.472 -16.535 1.00 86.62 163 PRO A CA 1
ATOM 1293 C C . PRO A 1 163 ? 56.242 -2.032 -15.335 1.00 86.62 163 PRO A C 1
ATOM 1295 O O . PRO A 1 163 ? 56.245 -1.429 -14.262 1.00 86.62 163 PRO A O 1
ATOM 1298 N N . GLU A 1 164 ? 56.938 -3.157 -15.515 1.00 87.00 164 GLU A N 1
ATOM 1299 C CA . GLU A 1 164 ? 57.928 -3.619 -14.536 1.00 87.00 164 GLU A CA 1
ATOM 1300 C C . GLU A 1 164 ? 59.102 -2.629 -14.511 1.00 87.00 164 GLU A C 1
ATOM 1302 O O . GLU A 1 164 ? 59.955 -2.625 -15.399 1.00 87.00 164 GLU A O 1
ATOM 1307 N N . SER A 1 165 ? 59.126 -1.755 -13.506 1.00 80.00 165 SER A N 1
ATOM 1308 C CA . SER A 1 165 ? 60.264 -0.891 -13.185 1.00 80.00 165 SER A CA 1
ATOM 1309 C C . SER A 1 165 ? 60.819 -1.263 -11.812 1.00 80.00 165 SER A C 1
ATOM 1311 O O . SER A 1 165 ? 60.037 -1.464 -10.881 1.00 80.00 165 SER A O 1
ATOM 1313 N N . GLY A 1 166 ? 62.148 -1.357 -11.705 1.00 63.22 166 GLY A N 1
ATOM 1314 C CA . GLY A 1 166 ? 62.868 -1.581 -10.444 1.00 63.22 166 GLY A CA 1
ATOM 1315 C C . GLY A 1 166 ? 63.070 -0.319 -9.619 1.00 63.22 166 GLY A C 1
ATOM 1316 O O . GLY A 1 166 ? 62.967 0.788 -10.195 1.00 63.22 166 GLY A O 1
#

Radius of gyration: 32.76 Å; chains: 1; bounding box: 86×23×86 Å

Secondary structure (DSSP, 8-state):
-EEEEEE-HHHHHHHHH--HHHHHHHHS-TT-EEHHHHHHSTTHHHHHHHHHHTT-EEEE---TTS-EEEESSS----HHHHHHHHHHTT-GGGS-HHHHHHHHHTTSEEEEEE--------TT--SS----B-S--HHHHHHSGGGTSPBPPP-TTS--------

Organism: Micrurus surinamensis (NCBI:txid129470)

Sequence (166 aa):
TSKKWELTPEGQEIIHEGSHEVRVFNSIPSEGLLQSELMQLPSGKVGFSKAMSNKWIRLDKSSENGPQIFQAVESVQDTVREKLLQVQNGEANCLEEKDKNELKKRKLLAEVTIKTYWVKKGSAFTTTIAKQETDLTPEMIASGSWRDLKFKSYNFEALGIMPESG

Foldseek 3Di:
DDKAKDFDPVLVVCLVPNALLVVLLVPADQVWDALVVLCPDPSRVVNVVVVVVVVQKDWDQPDPVGITIHGPDPDDDRVSSVLSVCSVVVVVVVDDPVSVVVCVVVVRMDMDDDDDDDDDQDPPRDPDDDPQAADDDPVCVVVVVVVVGHHDDDDPVDPDDDDDDD

pLDDT: mean 87.19, std 5.68, range [63.22, 94.19]

InterPro domains:
  IPR040586 PheRS DNA binding domain 2 [PF18554] (78-109)
  IPR040725 PheRS, DNA binding domain 3 [PF18553] (19-76)